Protein AF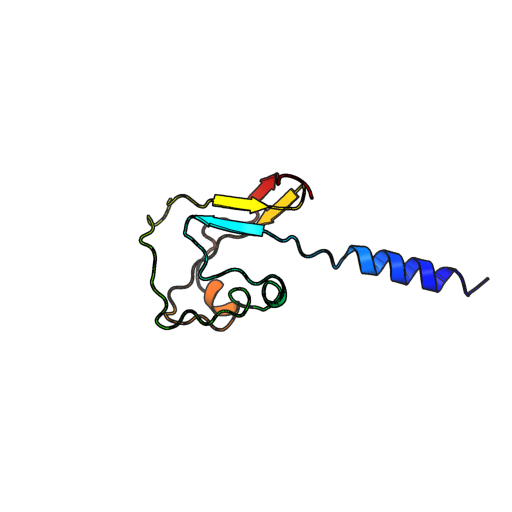-A0A177SZR4-F1 (afdb_monomer)

InterPro domains:
  IPR046530 Copper acquisition factor BIM1-like domain [PF20238] (19-93)
  IPR046936 Copper acquisition factor BIM1-like [PTHR34992] (4-86)

Structure (mmCIF, N/CA/C/O backbone):
data_AF-A0A177SZR4-F1
#
_entry.id   AF-A0A177SZR4-F1
#
loop_
_atom_site.group_PDB
_atom_site.id
_atom_site.type_symbol
_atom_site.label_atom_id
_atom_site.label_alt_id
_atom_site.label_comp_id
_atom_site.label_asym_id
_atom_site.label_entity_id
_atom_site.label_seq_id
_atom_site.pdbx_PDB_ins_code
_atom_site.Cartn_x
_atom_site.Cartn_y
_atom_site.Cartn_z
_atom_site.occupancy
_atom_site.B_iso_or_equiv
_atom_site.auth_seq_id
_atom_site.auth_comp_id
_atom_site.auth_asym_id
_atom_site.auth_atom_id
_atom_site.pdbx_PDB_model_num
ATOM 1 N N . MET A 1 1 ? 0.437 32.337 34.655 1.00 51.69 1 MET A N 1
ATOM 2 C CA . MET A 1 1 ? -0.161 31.029 34.306 1.00 51.69 1 MET A CA 1
ATOM 3 C C . MET A 1 1 ? 0.020 30.752 32.806 1.00 51.69 1 MET A C 1
ATOM 5 O O . MET A 1 1 ? -0.954 30.599 32.094 1.00 51.69 1 MET A O 1
ATOM 9 N N . GLN A 1 2 ? 1.264 30.720 32.303 1.00 54.03 2 GLN A N 1
ATOM 10 C CA . GLN A 1 2 ? 1.548 30.643 30.850 1.00 54.03 2 GLN A CA 1
ATOM 11 C C . GLN A 1 2 ? 2.321 29.374 30.445 1.00 54.03 2 GLN A C 1
ATOM 13 O O . GLN A 1 2 ? 2.509 29.117 29.266 1.00 54.03 2 GLN A O 1
ATOM 18 N N . ARG A 1 3 ? 2.805 28.587 31.419 1.00 54.91 3 ARG A N 1
ATOM 19 C CA . ARG A 1 3 ? 3.717 27.451 31.180 1.00 54.91 3 ARG A CA 1
ATOM 20 C C . ARG A 1 3 ? 3.010 26.102 31.014 1.00 54.91 3 ARG A C 1
ATOM 22 O O . ARG A 1 3 ? 3.600 25.177 30.477 1.00 54.91 3 ARG A O 1
ATOM 29 N N . PHE A 1 4 ? 1.750 26.001 31.438 1.00 53.31 4 PHE A N 1
ATOM 30 C CA . PHE A 1 4 ? 0.965 24.762 31.348 1.00 53.31 4 PHE A CA 1
ATOM 31 C C . PHE A 1 4 ? 0.181 24.635 30.035 1.00 53.31 4 PHE A C 1
ATOM 33 O O . PHE A 1 4 ? -0.140 23.526 29.624 1.00 53.31 4 PHE A O 1
ATOM 40 N N . ALA A 1 5 ? -0.081 25.752 29.346 1.00 56.28 5 ALA A N 1
ATOM 41 C CA . ALA A 1 5 ? -0.797 25.747 28.071 1.00 56.28 5 ALA A CA 1
ATOM 42 C C . ALA A 1 5 ? 0.025 25.093 26.942 1.00 56.28 5 ALA A C 1
ATOM 44 O O . ALA A 1 5 ? -0.531 24.406 26.094 1.00 56.28 5 ALA A O 1
ATOM 45 N N . SER A 1 6 ? 1.354 25.245 26.958 1.00 56.59 6 SER A N 1
ATOM 46 C CA . SER A 1 6 ? 2.234 24.721 25.903 1.00 56.59 6 SER A CA 1
ATOM 47 C C . SER A 1 6 ? 2.397 23.196 25.932 1.00 56.59 6 SER A C 1
ATOM 49 O O . SER A 1 6 ? 2.569 22.586 24.883 1.00 56.59 6 SER A O 1
ATOM 51 N N . ILE A 1 7 ? 2.309 22.569 27.111 1.00 59.88 7 ILE A N 1
ATOM 52 C CA . ILE A 1 7 ? 2.437 21.107 27.257 1.00 59.88 7 ILE A CA 1
ATOM 53 C C . ILE A 1 7 ? 1.165 20.404 26.765 1.00 59.88 7 ILE A C 1
ATOM 55 O O . ILE A 1 7 ? 1.248 19.382 26.088 1.00 59.88 7 ILE A O 1
ATOM 59 N N . ALA A 1 8 ? -0.009 20.981 27.043 1.00 59.56 8 ALA A N 1
ATOM 60 C CA . ALA A 1 8 ? -1.288 20.433 26.595 1.00 59.56 8 ALA A CA 1
ATOM 61 C C . ALA A 1 8 ? -1.428 20.439 25.061 1.00 59.56 8 ALA A C 1
ATOM 63 O O . ALA A 1 8 ? -1.976 19.498 24.492 1.00 59.56 8 ALA A O 1
ATOM 64 N N . VAL A 1 9 ? -0.885 21.461 24.385 1.00 60.16 9 VAL A N 1
ATOM 65 C CA . VAL A 1 9 ? -0.887 21.540 22.914 1.00 60.16 9 VAL A CA 1
ATOM 66 C C . VAL A 1 9 ? 0.045 20.495 22.289 1.00 60.16 9 VAL A C 1
ATOM 68 O O . VAL A 1 9 ? -0.345 19.863 21.312 1.00 60.16 9 VAL A O 1
ATOM 71 N N . LEU A 1 10 ? 1.229 20.243 22.868 1.00 59.62 10 LEU A N 1
ATOM 72 C CA . LEU A 1 10 ? 2.144 19.208 22.362 1.00 59.62 10 LEU A CA 1
ATOM 73 C C . LEU A 1 10 ? 1.554 17.791 22.473 1.00 59.62 10 LEU A C 1
ATOM 75 O O . LEU A 1 10 ? 1.694 16.988 21.549 1.00 59.62 10 LEU A O 1
ATOM 79 N N . LEU A 1 11 ? 0.875 17.483 23.583 1.00 60.03 11 LEU A N 1
ATOM 80 C CA . LEU A 1 11 ? 0.290 16.157 23.807 1.00 60.03 11 LEU A CA 1
ATOM 81 C C . LEU A 1 11 ? -0.883 15.877 22.854 1.00 60.03 11 LEU A C 1
ATOM 83 O O . LEU A 1 11 ? -1.017 14.763 22.355 1.00 60.03 11 LEU A O 1
ATOM 87 N N . ALA A 1 12 ? -1.688 16.899 22.546 1.00 60.41 12 ALA A N 1
ATOM 88 C CA . ALA A 1 12 ? -2.789 16.785 21.592 1.00 60.41 12 ALA A CA 1
ATOM 89 C C . ALA A 1 12 ? -2.305 16.522 20.153 1.00 60.41 12 ALA A C 1
ATOM 91 O O . ALA A 1 12 ? -2.967 15.805 19.408 1.00 60.41 12 ALA A O 1
ATOM 92 N N . THR A 1 13 ? -1.137 17.048 19.764 1.00 58.94 13 THR A N 1
ATOM 93 C CA . THR A 1 13 ? -0.562 16.790 18.433 1.00 58.94 13 THR A CA 1
ATOM 94 C C . THR A 1 13 ? 0.085 15.410 18.307 1.00 58.94 13 THR A C 1
ATOM 96 O O . THR A 1 13 ? 0.031 14.816 17.232 1.00 58.94 13 THR A O 1
ATOM 99 N N . ALA A 1 14 ? 0.636 14.850 19.391 1.00 56.66 14 ALA A N 1
ATOM 100 C CA . ALA A 1 14 ? 1.269 13.528 19.359 1.00 56.66 14 ALA A CA 1
ATOM 101 C C . ALA A 1 14 ? 0.265 12.401 19.051 1.00 56.66 14 ALA A C 1
ATOM 103 O O . ALA A 1 14 ? 0.597 11.462 18.334 1.00 56.66 14 ALA A O 1
ATOM 104 N N . ALA A 1 15 ? -0.985 12.536 19.509 1.00 57.97 15 ALA A N 1
ATOM 105 C CA . ALA A 1 15 ? -2.051 11.569 19.239 1.00 57.97 15 ALA A CA 1
ATOM 106 C C . ALA A 1 15 ? -2.456 11.481 17.753 1.00 57.97 15 ALA A C 1
ATOM 108 O O . ALA A 1 15 ? -3.103 10.520 17.353 1.00 57.97 15 ALA A O 1
ATOM 109 N N . THR A 1 16 ? -2.085 12.462 16.921 1.00 54.34 16 THR A N 1
ATOM 110 C CA . THR A 1 16 ? -2.402 12.453 15.479 1.00 54.34 16 THR A CA 1
ATOM 111 C C . THR A 1 16 ? -1.347 11.766 14.611 1.00 54.34 16 THR A C 1
ATOM 113 O O . THR A 1 16 ? -1.542 11.648 13.406 1.00 54.34 16 THR A O 1
ATOM 116 N N . LEU A 1 17 ? -0.242 11.299 15.204 1.00 53.66 17 LEU A N 1
ATOM 117 C CA . LEU A 1 17 ? 0.848 10.630 14.483 1.00 53.66 17 LEU A CA 1
ATOM 118 C C . LEU A 1 17 ? 0.710 9.101 14.448 1.00 53.66 17 LEU A C 1
ATOM 120 O O . LEU A 1 17 ? 1.641 8.421 14.028 1.00 53.66 17 LEU A O 1
ATOM 124 N N . VAL A 1 18 ? -0.427 8.552 14.882 1.00 60.53 18 VAL A N 1
ATOM 125 C CA . VAL A 1 18 ? -0.653 7.104 14.853 1.00 60.53 18 VAL A CA 1
ATOM 126 C C . V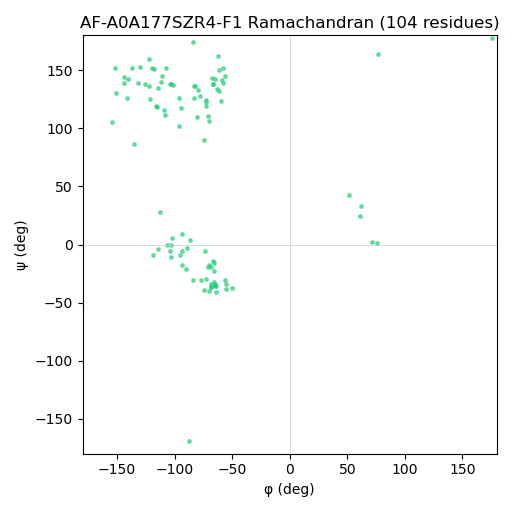AL A 1 18 ? -0.816 6.668 13.397 1.00 60.53 18 VAL A C 1
ATOM 128 O O . VAL A 1 18 ? -1.824 6.962 12.753 1.00 60.53 18 VAL A O 1
ATOM 131 N N . HIS A 1 19 ? 0.208 6.008 12.858 1.00 63.94 19 HIS A N 1
ATOM 132 C CA . HIS A 1 19 ? 0.103 5.320 11.580 1.00 63.94 19 HIS A CA 1
ATOM 133 C C . HIS A 1 19 ? -0.739 4.062 11.803 1.00 63.94 19 HIS A C 1
ATOM 135 O O . HIS A 1 19 ? -0.426 3.246 12.668 1.00 63.94 19 HIS A O 1
ATOM 141 N N . ALA A 1 20 ? -1.842 3.924 11.065 1.00 68.00 20 ALA A N 1
ATOM 142 C CA . ALA A 1 20 ? -2.644 2.710 11.115 1.00 68.00 20 ALA A CA 1
ATOM 143 C C . ALA A 1 20 ? -1.907 1.607 10.343 1.00 68.00 20 ALA A C 1
ATOM 145 O O . ALA A 1 20 ? -2.064 1.492 9.127 1.00 68.00 20 ALA A O 1
ATOM 146 N N . HIS A 1 21 ? -1.066 0.849 11.047 1.00 81.25 21 HIS A N 1
ATOM 147 C CA . HIS A 1 21 ? -0.340 -0.285 10.480 1.00 81.25 21 HIS A CA 1
ATOM 148 C C . HIS A 1 21 ? -1.317 -1.383 10.045 1.00 81.25 21 HIS A C 1
ATOM 150 O O . HIS A 1 21 ? -2.341 -1.637 10.698 1.00 81.25 21 HIS A O 1
ATOM 156 N N . PHE A 1 22 ? -1.006 -2.026 8.924 1.00 87.25 22 PHE A N 1
ATOM 157 C CA . PHE A 1 22 ? -1.782 -3.140 8.402 1.00 87.25 22 PHE A CA 1
ATOM 158 C C . PHE A 1 22 ? -0.901 -4.081 7.585 1.00 87.25 22 PHE A C 1
ATOM 160 O O . PHE A 1 22 ? 0.025 -3.647 6.901 1.00 87.25 22 PHE A O 1
ATOM 167 N N . ASN A 1 23 ? -1.279 -5.355 7.550 1.00 89.69 23 ASN A N 1
ATOM 168 C CA . ASN A 1 23 ? -0.664 -6.340 6.672 1.00 89.69 23 ASN A CA 1
ATOM 169 C C . ASN A 1 23 ? -1.574 -6.616 5.471 1.00 89.69 23 ASN A C 1
ATOM 171 O O . ASN A 1 23 ? -2.793 -6.745 5.605 1.00 89.69 23 ASN A O 1
ATOM 175 N N . LEU A 1 24 ? -0.984 -6.713 4.277 1.00 91.19 24 LEU A N 1
ATOM 176 C CA . LEU A 1 24 ? -1.662 -7.216 3.082 1.00 91.19 24 LEU A CA 1
ATOM 177 C C . LEU A 1 24 ? -1.342 -8.705 2.909 1.00 91.19 24 LEU A C 1
ATOM 179 O O . LEU A 1 24 ? -0.281 -9.071 2.405 1.00 91.19 24 LEU A O 1
ATOM 183 N N . ASP A 1 25 ? -2.295 -9.553 3.284 1.00 89.00 25 ASP A N 1
ATOM 184 C CA . ASP A 1 25 ? -2.142 -11.012 3.251 1.00 89.00 25 ASP A CA 1
ATOM 185 C C . ASP A 1 25 ? -2.445 -11.612 1.874 1.00 89.00 25 ASP A C 1
ATOM 187 O O . ASP A 1 25 ? -1.931 -12.670 1.512 1.00 89.00 25 ASP A O 1
ATOM 191 N N . SER A 1 26 ? -3.346 -10.984 1.113 1.00 91.00 26 SER A N 1
ATOM 192 C CA . SER A 1 26 ? -3.717 -11.440 -0.228 1.00 91.00 26 SER A CA 1
ATOM 193 C C . SER A 1 26 ? -4.159 -10.265 -1.105 1.00 91.00 26 SER A C 1
ATOM 195 O O . SER A 1 26 ? -5.064 -9.540 -0.691 1.00 91.00 26 SER A O 1
ATOM 197 N N . PRO A 1 27 ? -3.625 -10.116 -2.334 1.00 92.12 27 PRO A N 1
ATOM 198 C CA . PRO A 1 27 ? -2.427 -10.809 -2.823 1.00 92.12 27 PRO A CA 1
ATOM 199 C C . PRO A 1 27 ? -1.224 -10.498 -1.915 1.00 92.12 27 PRO A C 1
ATOM 201 O O . PRO A 1 27 ? -1.227 -9.441 -1.294 1.00 92.12 27 PRO A O 1
ATOM 204 N N . PRO A 1 28 ? -0.227 -11.391 -1.801 1.00 91.06 28 PRO A N 1
ATOM 205 C CA . PRO A 1 28 ? 0.898 -11.164 -0.899 1.00 91.06 28 PRO A CA 1
ATOM 206 C C . PRO A 1 28 ? 1.618 -9.855 -1.244 1.00 91.06 28 PRO A C 1
ATOM 208 O O . PRO A 1 28 ? 1.809 -9.542 -2.426 1.00 91.06 28 PRO A O 1
ATOM 211 N N . SER A 1 29 ? 2.011 -9.095 -0.218 1.00 91.38 29 SER A N 1
ATOM 212 C CA . SER A 1 29 ? 2.871 -7.924 -0.388 1.00 91.38 29 SER A CA 1
ATOM 213 C C . SER A 1 29 ? 4.241 -8.322 -0.958 1.00 91.38 29 SER A C 1
ATOM 215 O O . SER A 1 29 ? 4.655 -9.482 -0.908 1.00 91.38 29 SER A O 1
ATOM 217 N N . PHE A 1 30 ? 4.979 -7.350 -1.500 1.00 89.69 30 PHE A N 1
ATOM 218 C CA . PHE A 1 30 ? 6.358 -7.580 -1.954 1.00 89.69 30 PHE A CA 1
ATOM 219 C C . PHE A 1 30 ? 7.342 -7.811 -0.796 1.00 89.69 30 PHE A C 1
ATOM 221 O O . PHE A 1 30 ? 8.439 -8.322 -1.012 1.00 89.69 30 PHE A O 1
ATOM 228 N N . GLY A 1 31 ? 6.953 -7.437 0.422 1.00 88.56 31 GLY A N 1
ATOM 229 C CA . GLY A 1 31 ? 7.744 -7.564 1.636 1.00 88.56 31 GLY A CA 1
ATOM 230 C C . GLY A 1 31 ? 7.035 -6.936 2.834 1.00 88.56 31 GLY A C 1
ATOM 231 O O . GLY A 1 31 ? 5.940 -6.382 2.700 1.00 88.56 31 GLY A O 1
ATOM 232 N N . PHE A 1 32 ? 7.671 -7.048 3.995 1.00 89.62 32 PHE A N 1
ATOM 233 C CA . PHE A 1 32 ? 7.279 -6.401 5.242 1.00 89.62 32 PHE A CA 1
ATOM 234 C C . PHE A 1 32 ? 8.543 -5.935 5.972 1.00 89.62 32 PHE A C 1
ATOM 236 O O . PHE A 1 32 ? 9.468 -6.727 6.171 1.00 89.62 32 PHE A O 1
ATOM 243 N N . ASP A 1 33 ? 8.587 -4.650 6.313 1.00 90.44 33 ASP A N 1
ATOM 244 C CA . ASP A 1 33 ? 9.651 -3.995 7.072 1.00 90.44 33 ASP A CA 1
ATOM 245 C C . ASP A 1 33 ? 9.021 -2.786 7.767 1.00 90.44 33 ASP A C 1
ATOM 247 O O . ASP A 1 33 ? 8.693 -1.791 7.115 1.00 90.44 33 ASP A O 1
ATOM 251 N N . GLU A 1 34 ? 8.822 -2.910 9.079 1.00 86.75 34 GLU A N 1
ATOM 252 C CA . GLU A 1 34 ? 8.129 -1.931 9.921 1.00 86.75 34 GLU A CA 1
ATOM 253 C C . GLU A 1 34 ? 8.759 -0.532 9.811 1.00 86.75 34 GLU A C 1
ATOM 255 O O . GLU A 1 34 ? 8.057 0.478 9.785 1.00 86.75 34 GLU A O 1
ATOM 260 N N . GLU A 1 35 ? 10.084 -0.449 9.634 1.00 89.19 35 GLU A N 1
ATOM 261 C CA . GLU A 1 35 ? 10.792 0.829 9.499 1.00 89.19 35 GLU A CA 1
ATOM 262 C C . GLU A 1 35 ? 10.513 1.528 8.158 1.00 89.19 35 GLU A C 1
ATOM 264 O O . GLU A 1 35 ? 10.742 2.736 8.011 1.00 89.19 35 GLU A O 1
ATOM 269 N N . LYS A 1 36 ? 10.028 0.784 7.156 1.00 88.88 36 LYS A N 1
ATOM 270 C CA . LYS A 1 36 ? 9.735 1.312 5.822 1.00 88.88 36 LYS A CA 1
ATOM 271 C C . LYS A 1 36 ? 8.253 1.536 5.544 1.00 88.88 36 LYS A C 1
ATOM 273 O O . LYS A 1 36 ? 7.951 2.187 4.548 1.00 88.88 36 LYS A O 1
ATOM 278 N N . GLU A 1 37 ? 7.330 1.071 6.384 1.00 85.12 37 GLU A N 1
ATOM 279 C CA . GLU A 1 37 ? 5.885 1.140 6.097 1.00 85.12 37 GLU A CA 1
ATOM 280 C C . GLU A 1 37 ? 5.380 2.556 5.789 1.00 85.12 37 GLU A C 1
ATOM 282 O O . GLU A 1 37 ? 4.581 2.745 4.872 1.00 85.12 37 GLU A O 1
ATOM 287 N N . GLY A 1 38 ? 5.904 3.566 6.491 1.00 85.12 38 GLY A N 1
ATOM 288 C CA . GLY A 1 38 ? 5.563 4.973 6.255 1.00 85.12 38 GLY A CA 1
ATOM 289 C C . GLY A 1 38 ? 6.175 5.584 4.984 1.00 85.12 38 GLY A C 1
ATOM 290 O O . GLY A 1 38 ? 5.886 6.737 4.655 1.00 85.12 38 GLY A O 1
ATOM 291 N N . GLN A 1 39 ? 7.038 4.858 4.268 1.00 90.06 39 GLN A N 1
ATOM 292 C CA . GLN A 1 39 ? 7.700 5.341 3.057 1.00 90.06 39 GLN A CA 1
ATOM 293 C C . GLN A 1 39 ? 6.789 5.176 1.837 1.00 90.06 39 GLN A C 1
ATOM 295 O O . GLN A 1 39 ? 6.305 4.090 1.514 1.00 90.06 39 GLN A O 1
ATOM 300 N N . VAL A 1 40 ? 6.578 6.275 1.118 1.00 89.12 40 VAL A N 1
ATOM 301 C CA . VAL A 1 40 ? 5.700 6.321 -0.054 1.00 89.12 40 VAL A CA 1
ATOM 302 C C . VAL A 1 40 ? 6.530 6.342 -1.345 1.00 89.12 40 VAL A C 1
ATOM 304 O O . VAL A 1 40 ? 7.477 7.126 -1.418 1.00 89.12 40 VAL A O 1
ATOM 307 N N . PRO A 1 41 ? 6.137 5.591 -2.395 1.00 90.94 41 PRO A N 1
ATOM 308 C CA . PRO A 1 41 ? 5.081 4.571 -2.429 1.00 90.94 41 PRO A CA 1
ATOM 309 C C . PRO A 1 41 ? 5.569 3.189 -1.951 1.00 90.94 41 PRO A C 1
ATOM 311 O O . PRO A 1 41 ? 6.757 2.967 -1.737 1.00 90.94 41 PRO A O 1
ATOM 314 N N . CYS A 1 42 ? 4.630 2.241 -1.841 1.00 90.62 42 CYS A N 1
ATOM 315 C CA . CYS A 1 42 ? 4.908 0.808 -1.667 1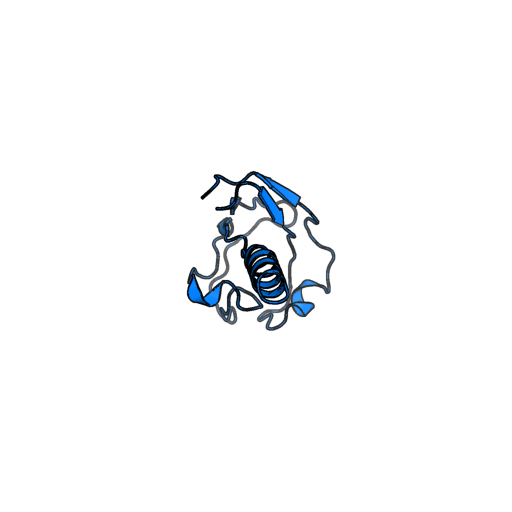.00 90.62 42 CYS A CA 1
ATOM 316 C C . CYS A 1 42 ? 5.693 0.418 -0.399 1.00 90.62 42 CYS A C 1
ATOM 318 O O . CYS A 1 42 ? 6.348 -0.620 -0.414 1.00 90.62 42 CYS A O 1
ATOM 320 N N . GLY A 1 43 ? 5.667 1.217 0.675 1.00 90.56 43 GLY A N 1
ATOM 321 C CA . GLY A 1 43 ? 6.464 0.938 1.876 1.00 90.56 43 GLY A CA 1
ATOM 322 C C . GLY A 1 43 ? 7.967 0.950 1.581 1.00 90.56 43 GLY A C 1
ATOM 323 O O . GLY A 1 43 ? 8.703 0.116 2.094 1.00 90.56 43 GLY A O 1
ATOM 324 N N . GLY A 1 44 ? 8.415 1.797 0.646 1.00 90.81 44 GLY A N 1
ATOM 325 C CA . GLY A 1 44 ? 9.827 1.943 0.271 1.00 90.81 44 GLY A CA 1
ATOM 326 C C . GLY A 1 44 ? 10.412 0.819 -0.596 1.00 90.81 44 GLY A C 1
ATOM 327 O O . GLY A 1 44 ? 11.593 0.868 -0.942 1.00 90.81 44 GLY A O 1
ATOM 328 N N . TYR A 1 45 ? 9.625 -0.190 -0.979 1.00 89.94 45 TYR A N 1
ATOM 329 C CA . TYR A 1 45 ? 10.093 -1.280 -1.838 1.00 89.94 45 TYR A CA 1
ATOM 330 C C . TYR A 1 45 ? 10.118 -0.879 -3.321 1.00 89.94 45 TYR A C 1
ATOM 332 O O . TYR A 1 45 ? 9.137 -0.369 -3.861 1.00 89.94 45 TYR A O 1
ATOM 340 N N . THR A 1 46 ? 11.220 -1.185 -4.015 1.00 87.94 46 THR A N 1
ATOM 341 C CA . THR A 1 46 ? 11.264 -1.189 -5.488 1.00 87.94 46 THR A CA 1
ATOM 342 C C . THR A 1 46 ? 10.605 -2.462 -6.008 1.00 87.94 46 THR A C 1
ATOM 344 O O . THR A 1 46 ? 10.976 -3.557 -5.591 1.00 87.94 46 THR A O 1
ATOM 347 N N . ILE A 1 47 ? 9.644 -2.326 -6.925 1.00 88.06 47 ILE A N 1
ATOM 348 C CA . ILE A 1 47 ? 8.888 -3.473 -7.459 1.00 88.06 47 ILE A CA 1
ATOM 349 C C . ILE A 1 47 ? 9.284 -3.846 -8.895 1.00 88.06 47 ILE A C 1
ATOM 351 O O . ILE A 1 47 ? 8.755 -4.802 -9.464 1.00 88.06 47 ILE A O 1
ATOM 355 N N . GLU A 1 48 ? 10.225 -3.110 -9.488 1.00 89.25 48 GLU A N 1
ATOM 356 C CA . GLU A 1 48 ? 10.783 -3.417 -10.803 1.00 89.25 48 GLU A CA 1
ATOM 357 C C . GLU A 1 48 ? 11.431 -4.805 -10.812 1.00 89.25 48 GLU A C 1
ATOM 359 O O . GLU A 1 48 ? 12.297 -5.111 -9.995 1.00 89.25 48 GLU A O 1
ATOM 364 N N . GLY A 1 49 ? 10.984 -5.668 -11.726 1.00 87.19 49 GLY A N 1
ATOM 365 C CA . GLY A 1 49 ? 11.478 -7.043 -11.831 1.00 87.19 49 GLY A CA 1
ATOM 366 C C . GLY A 1 49 ? 11.040 -7.982 -10.699 1.00 87.19 49 GLY A C 1
ATOM 367 O O . GLY A 1 49 ? 11.430 -9.150 -10.712 1.00 87.19 49 GLY A O 1
ATOM 368 N N . ALA A 1 50 ? 10.220 -7.523 -9.746 1.00 87.50 50 ALA A N 1
ATOM 369 C CA . ALA A 1 50 ? 9.726 -8.368 -8.666 1.00 87.50 50 ALA A CA 1
ATOM 370 C C . ALA A 1 50 ? 8.772 -9.461 -9.197 1.00 87.50 50 ALA A C 1
ATOM 372 O O . ALA A 1 50 ? 7.981 -9.209 -10.116 1.00 87.50 50 ALA A O 1
ATOM 373 N N . PRO A 1 51 ? 8.801 -10.680 -8.621 1.00 88.50 51 PRO A N 1
ATOM 374 C CA . PRO A 1 51 ? 7.863 -11.733 -8.987 1.00 88.50 51 PRO A CA 1
ATOM 375 C C . PRO A 1 51 ? 6.426 -11.287 -8.690 1.00 88.50 51 PRO A C 1
ATOM 377 O O . PRO A 1 51 ? 6.121 -10.785 -7.609 1.00 88.50 51 PRO A O 1
ATOM 380 N N . ARG A 1 52 ? 5.529 -11.470 -9.663 1.00 88.69 52 ARG A N 1
ATOM 381 C CA . ARG A 1 52 ? 4.124 -11.058 -9.559 1.00 88.69 52 ARG A CA 1
ATOM 382 C C . ARG A 1 52 ? 3.238 -12.257 -9.248 1.00 88.69 52 ARG A C 1
ATOM 384 O O . ARG A 1 52 ? 3.373 -13.313 -9.861 1.00 88.69 52 ARG A O 1
ATOM 391 N N . SER A 1 53 ? 2.290 -12.066 -8.337 1.00 88.56 53 SER A N 1
ATOM 392 C CA . SER A 1 53 ? 1.243 -13.053 -8.070 1.00 88.56 53 SER A CA 1
ATOM 393 C C . SER A 1 53 ? 0.104 -12.905 -9.075 1.00 88.56 53 SER A C 1
ATOM 395 O O . SER A 1 53 ? -0.337 -11.790 -9.360 1.00 88.56 53 SER A O 1
ATOM 397 N N . ALA A 1 54 ? -0.404 -14.024 -9.594 1.00 89.75 54 ALA A N 1
ATOM 398 C CA . ALA A 1 54 ? -1.639 -14.008 -10.369 1.00 89.75 54 ALA A CA 1
ATOM 399 C C . ALA A 1 54 ? -2.801 -13.545 -9.475 1.00 89.75 54 ALA A C 1
ATOM 401 O O . ALA A 1 54 ? -2.949 -14.012 -8.345 1.00 89.75 54 ALA A O 1
ATOM 402 N N . TRP A 1 55 ? -3.630 -12.633 -9.980 1.00 89.69 55 TRP A N 1
ATOM 403 C CA . TRP A 1 55 ? -4.768 -12.092 -9.242 1.00 89.69 55 TRP A CA 1
ATOM 404 C C . TRP A 1 55 ? -5.953 -11.835 -10.177 1.00 89.69 55 TRP A C 1
ATOM 406 O O . TRP A 1 55 ? -5.781 -11.452 -11.335 1.00 89.69 55 TRP A O 1
ATOM 416 N N . TYR A 1 56 ? -7.168 -12.068 -9.683 1.00 85.19 56 TYR A N 1
ATOM 417 C CA . TYR A 1 56 ? -8.387 -12.001 -10.489 1.00 85.19 56 TYR A CA 1
ATOM 418 C C . TYR A 1 56 ? -8.859 -10.555 -10.672 1.00 85.19 56 TYR A C 1
ATOM 420 O O . TYR A 1 56 ? -9.396 -9.937 -9.760 1.00 85.19 56 TYR A O 1
ATOM 428 N N . TYR A 1 57 ? -8.741 -10.011 -11.876 1.00 79.00 57 TYR A N 1
ATOM 429 C CA . TYR A 1 57 ? -9.319 -8.706 -12.206 1.00 79.00 57 TYR A CA 1
ATOM 430 C C . TYR A 1 57 ? -10.816 -8.831 -12.570 1.00 79.00 57 TYR A C 1
ATOM 432 O O . TYR A 1 57 ? -11.181 -9.734 -13.316 1.00 79.00 57 TYR A O 1
ATOM 440 N N . LYS A 1 58 ? -11.758 -7.978 -12.126 1.00 72.88 58 LYS A N 1
ATOM 441 C CA . LYS A 1 58 ? -11.706 -6.823 -11.190 1.00 72.88 58 LYS A CA 1
ATOM 442 C C . LYS A 1 58 ? -12.083 -7.143 -9.735 1.00 72.88 58 LYS A C 1
ATOM 444 O O . LYS A 1 58 ? -11.945 -6.276 -8.881 1.00 72.88 58 LYS A O 1
ATOM 449 N N . ASN A 1 59 ? -12.596 -8.341 -9.464 1.00 77.31 59 ASN A N 1
ATOM 450 C CA . ASN A 1 59 ? -13.228 -8.688 -8.183 1.00 77.31 59 ASN A CA 1
ATOM 451 C C . ASN A 1 59 ? -12.422 -9.721 -7.389 1.00 77.31 59 ASN A C 1
ATOM 453 O O . ASN A 1 59 ? -12.992 -10.520 -6.648 1.00 77.31 59 ASN A O 1
ATOM 457 N N . GLY A 1 60 ? -11.108 -9.752 -7.589 1.00 87.19 60 GLY A N 1
ATOM 458 C CA . GLY A 1 60 ? -10.236 -10.653 -6.863 1.00 87.19 60 GLY A CA 1
ATOM 459 C C . GLY A 1 60 ? -10.279 -10.378 -5.363 1.00 87.19 60 GLY A C 1
ATO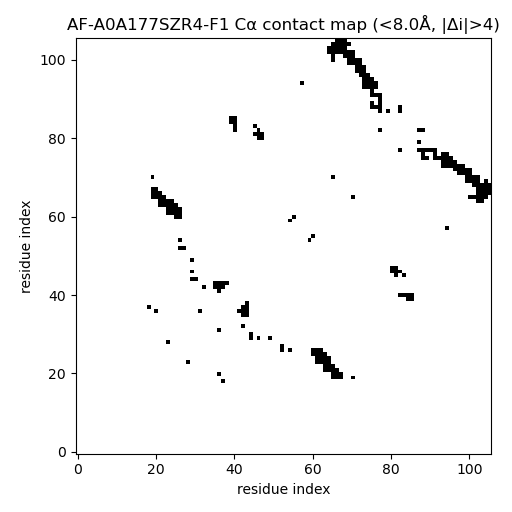M 460 O O . GLY A 1 60 ? -10.529 -9.245 -4.938 1.00 87.19 60 GLY A O 1
ATOM 461 N N . PRO A 1 61 ? -10.066 -11.414 -4.544 1.00 90.69 61 PRO A N 1
ATOM 462 C CA . PRO A 1 61 ? -10.081 -11.258 -3.104 1.00 90.69 61 PRO A CA 1
ATOM 463 C C . PRO A 1 61 ? -8.899 -10.396 -2.662 1.00 90.69 61 PRO A C 1
ATOM 465 O O . PRO A 1 61 ? -7.774 -10.563 -3.145 1.00 90.69 61 PRO A O 1
ATOM 468 N N . ILE A 1 62 ? -9.172 -9.493 -1.723 1.00 91.50 62 ILE A N 1
ATOM 469 C CA . ILE A 1 62 ? -8.160 -8.733 -0.996 1.00 91.50 62 ILE A CA 1
ATOM 470 C C . ILE A 1 62 ? -8.349 -9.039 0.485 1.00 91.50 62 ILE A C 1
ATOM 472 O O . ILE A 1 62 ? -9.459 -8.898 1.000 1.00 91.50 62 ILE A O 1
ATOM 476 N N . LYS A 1 63 ? -7.282 -9.485 1.147 1.00 91.75 63 LYS A N 1
ATOM 477 C CA . LYS A 1 63 ? -7.250 -9.727 2.590 1.00 91.75 63 LYS A CA 1
ATOM 478 C C . LYS A 1 63 ? -6.244 -8.769 3.207 1.00 91.75 63 LYS A C 1
ATOM 480 O O . LYS A 1 63 ? -5.075 -8.786 2.835 1.00 91.75 63 LYS A O 1
ATOM 485 N N . LEU A 1 64 ? -6.745 -7.934 4.107 1.00 90.69 64 LEU A N 1
ATOM 486 C CA . LEU A 1 64 ? -5.984 -6.966 4.882 1.00 90.69 64 LEU A CA 1
ATOM 487 C C . LEU A 1 64 ? -6.227 -7.262 6.360 1.00 90.69 64 LEU A C 1
ATOM 489 O O . LEU A 1 64 ? -7.378 -7.479 6.751 1.00 90.69 64 LEU A O 1
ATOM 493 N N . GLU A 1 65 ? -5.174 -7.237 7.161 1.00 88.69 65 GLU A N 1
ATOM 494 C CA . GLU A 1 65 ? -5.246 -7.308 8.616 1.00 88.69 65 GLU A CA 1
ATOM 495 C C . GLU A 1 65 ? -4.874 -5.940 9.191 1.00 88.69 65 GLU A C 1
ATOM 497 O O . GLU A 1 65 ? -3.769 -5.458 8.976 1.00 88.69 65 GLU A O 1
ATOM 502 N N . SER A 1 66 ? -5.823 -5.280 9.861 1.00 88.50 66 SER A N 1
ATOM 503 C CA . SER A 1 66 ? -5.604 -3.989 10.528 1.00 88.50 66 SER A CA 1
ATOM 504 C C . SER A 1 66 ? -5.299 -4.230 12.000 1.00 88.50 66 SER A C 1
ATOM 506 O O . SER A 1 66 ? -6.120 -4.841 12.691 1.00 88.50 66 SER A O 1
ATOM 508 N N . HIS A 1 67 ? -4.178 -3.689 12.477 1.00 86.94 67 HIS A N 1
ATOM 509 C CA . HIS A 1 67 ? -3.775 -3.756 13.889 1.00 86.94 67 HIS A CA 1
ATOM 510 C C . HIS A 1 67 ? -4.362 -2.615 14.733 1.00 86.94 67 HIS A C 1
ATOM 512 O O . HIS A 1 67 ? -4.093 -2.509 15.914 1.00 86.94 67 HIS A O 1
ATOM 518 N N . HIS A 1 68 ? -5.199 -1.763 14.140 1.00 86.56 68 HIS A N 1
ATOM 519 C CA . HIS A 1 68 ? -6.021 -0.784 14.857 1.00 86.56 68 HIS A CA 1
ATOM 520 C C . HIS A 1 68 ? -7.484 -1.215 14.844 1.00 86.56 68 HIS A C 1
ATOM 522 O O . HIS A 1 68 ? -7.922 -1.840 13.876 1.00 86.56 68 HIS A O 1
ATOM 528 N N . ASP A 1 69 ? -8.265 -0.830 15.859 1.00 88.00 69 ASP A N 1
ATOM 529 C CA . ASP A 1 69 ? -9.700 -1.162 15.981 1.00 88.00 69 ASP A CA 1
ATOM 530 C C . ASP A 1 69 ? -10.501 -0.840 14.712 1.00 88.00 69 ASP A C 1
ATOM 532 O O . ASP A 1 69 ? -11.413 -1.573 14.309 1.00 88.00 69 ASP A O 1
ATOM 536 N N . THR A 1 70 ? -10.150 0.268 14.062 1.00 87.69 70 THR A N 1
ATOM 537 C CA . THR A 1 70 ? -10.787 0.733 12.835 1.00 87.69 70 THR A CA 1
ATOM 538 C C . THR A 1 70 ? -9.759 1.293 11.870 1.00 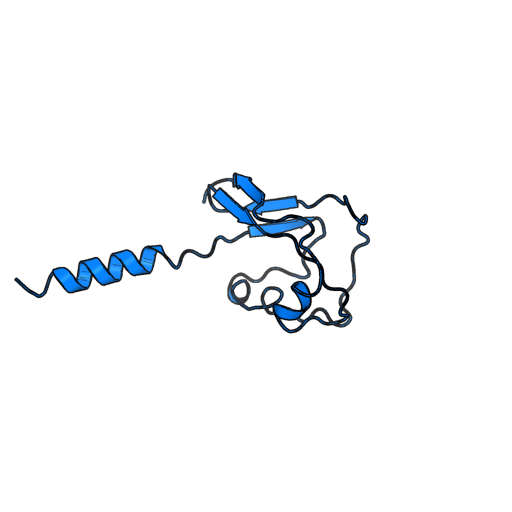87.69 70 THR A C 1
ATOM 540 O O . THR A 1 70 ? -8.864 2.028 12.280 1.00 87.69 70 THR A O 1
ATOM 543 N N . ALA A 1 71 ? -9.958 1.041 10.579 1.00 88.38 71 ALA A N 1
ATOM 544 C CA . ALA A 1 71 ? -9.204 1.687 9.514 1.00 88.38 71 ALA A CA 1
ATOM 545 C C . ALA A 1 71 ? -10.138 2.099 8.373 1.00 88.38 71 ALA A C 1
ATOM 547 O O . ALA A 1 71 ? -11.171 1.474 8.135 1.00 88.38 71 ALA A O 1
ATOM 548 N N . THR A 1 72 ? -9.770 3.152 7.647 1.00 91.25 72 THR A N 1
ATOM 549 C CA . THR A 1 72 ? -10.394 3.489 6.362 1.00 91.25 72 THR A CA 1
ATOM 550 C C . THR A 1 72 ? -9.340 3.345 5.282 1.00 91.25 72 THR A C 1
ATOM 552 O O . THR A 1 72 ? -8.331 4.046 5.311 1.00 91.25 72 THR A O 1
ATOM 555 N N . VAL A 1 73 ? -9.564 2.437 4.335 1.00 90.88 73 VAL A N 1
ATOM 556 C CA . VAL A 1 73 ? -8.584 2.120 3.292 1.00 90.88 73 VAL A CA 1
ATOM 557 C C . VAL A 1 73 ? -9.111 2.445 1.900 1.00 90.88 73 VAL A C 1
ATOM 559 O O . VAL A 1 73 ? -10.309 2.378 1.619 1.00 90.88 73 VAL A O 1
ATOM 562 N N . ASN A 1 74 ? -8.182 2.764 1.003 1.00 92.19 74 ASN A N 1
ATOM 563 C CA . ASN A 1 74 ? -8.437 2.916 -0.422 1.00 92.19 74 ASN A CA 1
ATOM 564 C C . ASN A 1 74 ? -7.680 1.829 -1.179 1.00 92.19 74 ASN A C 1
ATOM 566 O O . ASN A 1 74 ? -6.498 1.614 -0.929 1.00 92.19 74 ASN A O 1
ATOM 570 N N . ILE A 1 75 ? -8.339 1.188 -2.140 1.00 92.38 75 ILE A N 1
ATOM 571 C CA . ILE A 1 75 ? -7.726 0.169 -2.991 1.00 92.38 75 ILE A CA 1
ATOM 572 C C . ILE A 1 75 ? -7.569 0.769 -4.382 1.00 92.38 75 ILE A C 1
ATOM 574 O O . ILE A 1 75 ? -8.558 1.022 -5.074 1.00 92.38 75 ILE A O 1
ATOM 578 N N . ARG A 1 76 ? -6.323 1.009 -4.788 1.00 93.50 76 ARG A N 1
ATOM 579 C CA . ARG A 1 76 ? -5.960 1.586 -6.089 1.00 93.50 76 ARG A CA 1
ATOM 580 C C . ARG A 1 76 ? -5.027 0.647 -6.844 1.00 93.50 76 ARG A C 1
ATOM 582 O O . ARG A 1 76 ? -4.407 -0.228 -6.250 1.00 93.50 76 ARG A O 1
ATOM 589 N N . ILE A 1 77 ? -4.951 0.828 -8.156 1.00 91.88 77 ILE A N 1
ATOM 590 C CA . ILE A 1 77 ? -4.104 0.029 -9.041 1.00 91.88 77 ILE A CA 1
ATOM 591 C C . ILE A 1 77 ? -3.316 0.957 -9.962 1.00 91.88 77 ILE A C 1
ATOM 593 O O . ILE A 1 77 ? -3.860 1.937 -10.468 1.00 91.88 77 ILE A O 1
ATOM 597 N N . SER A 1 78 ? -2.042 0.632 -10.173 1.00 92.56 78 SER A N 1
ATOM 598 C CA . SER A 1 78 ? -1.209 1.216 -11.222 1.00 92.56 78 SER A CA 1
ATOM 599 C C . SER A 1 78 ? -0.914 0.153 -12.277 1.00 92.56 78 SER A C 1
ATOM 601 O O . SER A 1 78 ? -0.758 -1.023 -11.945 1.00 92.56 78 SER A O 1
ATOM 603 N N . TYR A 1 79 ? -0.836 0.569 -13.540 1.00 90.00 79 TYR A N 1
ATOM 604 C CA . TYR A 1 79 ? -0.340 -0.263 -14.642 1.00 90.00 79 TYR A CA 1
ATOM 605 C C . TYR A 1 79 ? 1.092 0.096 -15.049 1.00 90.00 79 TYR A C 1
ATOM 607 O O . TYR A 1 79 ? 1.590 -0.439 -16.034 1.00 90.00 79 TYR A O 1
ATOM 615 N N . ALA A 1 80 ? 1.754 0.995 -14.314 1.00 89.75 80 ALA A N 1
ATOM 616 C CA . ALA A 1 80 ? 3.181 1.212 -14.482 1.00 89.75 80 ALA A CA 1
ATOM 617 C C . ALA A 1 80 ? 3.949 -0.040 -14.038 1.00 89.75 80 ALA A C 1
ATOM 619 O O . ALA A 1 80 ? 3.638 -0.635 -13.002 1.00 89.75 80 ALA A O 1
ATOM 620 N N . ASP A 1 81 ? 4.977 -0.420 -14.796 1.00 86.44 81 ASP A N 1
ATOM 621 C CA . ASP A 1 81 ? 5.827 -1.554 -14.429 1.00 86.44 81 ASP A CA 1
ATOM 622 C C . ASP A 1 81 ? 6.589 -1.294 -13.119 1.00 86.44 81 ASP A C 1
ATOM 624 O O . ASP A 1 81 ? 6.728 -2.213 -12.309 1.00 86.44 81 ASP A O 1
ATOM 628 N N . ASN A 1 82 ? 7.002 -0.040 -12.888 1.00 88.62 82 ASN A N 1
ATOM 629 C CA . ASN A 1 82 ? 7.665 0.433 -11.672 1.00 88.62 82 ASN A CA 1
ATOM 630 C C . ASN A 1 82 ? 7.068 1.786 -11.204 1.00 88.62 82 ASN A C 1
ATOM 632 O O . ASN A 1 82 ? 7.561 2.842 -11.604 1.00 88.62 82 ASN A O 1
ATOM 636 N N . PRO A 1 83 ? 5.981 1.790 -10.409 1.00 92.00 83 PRO A N 1
ATOM 637 C CA . PRO A 1 83 ? 5.413 3.002 -9.832 1.00 92.00 83 PRO A CA 1
ATOM 638 C C . PRO A 1 83 ? 6.317 3.532 -8.711 1.00 92.00 83 PRO A C 1
ATOM 640 O O . PRO A 1 83 ? 6.545 2.861 -7.705 1.00 92.00 83 PRO A O 1
ATOM 643 N N . THR A 1 84 ? 6.813 4.754 -8.878 1.00 91.50 84 THR A N 1
ATOM 644 C CA . THR A 1 84 ? 7.775 5.404 -7.966 1.00 91.50 84 THR A CA 1
ATOM 645 C C . THR A 1 84 ? 7.189 6.628 -7.266 1.00 91.50 84 THR A C 1
ATOM 647 O O . THR A 1 84 ? 7.817 7.192 -6.373 1.00 91.50 84 THR A O 1
ATOM 650 N N . SER A 1 85 ? 5.955 7.009 -7.608 1.00 91.12 85 SER A N 1
ATOM 651 C CA . SER A 1 85 ? 5.206 8.092 -6.975 1.00 91.12 85 SER A CA 1
ATOM 652 C C . SER A 1 85 ? 3.793 7.653 -6.584 1.00 91.12 85 SER A C 1
ATOM 654 O O . SER A 1 85 ? 3.165 6.826 -7.244 1.00 91.12 85 SER A O 1
ATOM 656 N N . ALA A 1 86 ? 3.226 8.286 -5.552 1.00 89.12 86 ALA A N 1
ATOM 657 C CA . ALA A 1 86 ? 1.809 8.132 -5.211 1.00 89.12 86 ALA A CA 1
ATOM 658 C C . ALA A 1 86 ? 0.874 8.480 -6.389 1.00 89.12 86 ALA A C 1
ATOM 660 O O . ALA A 1 86 ? -0.199 7.891 -6.528 1.00 89.12 86 ALA A O 1
ATOM 661 N N . THR A 1 87 ? 1.287 9.404 -7.263 1.00 93.12 87 THR A N 1
ATOM 662 C CA . THR A 1 87 ? 0.513 9.816 -8.447 1.00 93.12 87 THR A CA 1
ATOM 663 C C . THR A 1 87 ? 0.356 8.704 -9.482 1.00 93.12 87 THR A C 1
ATOM 665 O O . THR A 1 87 ? -0.616 8.703 -10.238 1.00 93.12 87 THR A O 1
ATOM 668 N N . ASP A 1 88 ? 1.251 7.713 -9.486 1.00 93.69 88 ASP A N 1
ATOM 669 C CA . ASP A 1 88 ? 1.179 6.572 -10.408 1.00 93.69 88 ASP A CA 1
ATOM 670 C C . ASP A 1 88 ? -0.040 5.679 -10.122 1.00 93.69 88 ASP A C 1
ATOM 672 O O . ASP A 1 88 ? -0.434 4.869 -10.961 1.00 93.69 88 ASP A O 1
ATOM 676 N N . PHE A 1 89 ? -0.675 5.856 -8.957 1.00 94.25 89 PHE A N 1
ATOM 677 C CA . PHE A 1 89 ? -1.886 5.155 -8.527 1.00 94.25 89 PHE A CA 1
ATOM 678 C C . PHE A 1 89 ? -3.160 6.005 -8.641 1.00 94.25 89 PHE A C 1
ATOM 680 O O . PHE A 1 89 ? -4.239 5.519 -8.304 1.00 94.25 89 PHE A O 1
ATOM 687 N N . THR A 1 90 ? -3.074 7.260 -9.097 1.00 92.50 90 THR A N 1
ATOM 688 C CA . THR A 1 90 ? -4.236 8.167 -9.214 1.00 92.50 90 THR A CA 1
ATOM 689 C C . THR A 1 90 ? -4.736 8.352 -10.645 1.00 92.50 90 THR A C 1
ATOM 691 O O . THR A 1 90 ? -5.763 8.991 -10.852 1.00 92.50 90 THR A O 1
ATOM 694 N N . ALA A 1 91 ? -4.042 7.794 -11.642 1.00 90.00 91 ALA A N 1
ATOM 695 C CA . ALA A 1 91 ? -4.444 7.880 -13.049 1.00 90.00 91 ALA A CA 1
ATOM 696 C C . ALA A 1 91 ? -5.733 7.095 -13.370 1.00 90.00 91 ALA A C 1
ATOM 698 O O . ALA A 1 91 ? -6.382 7.349 -14.384 1.00 90.00 9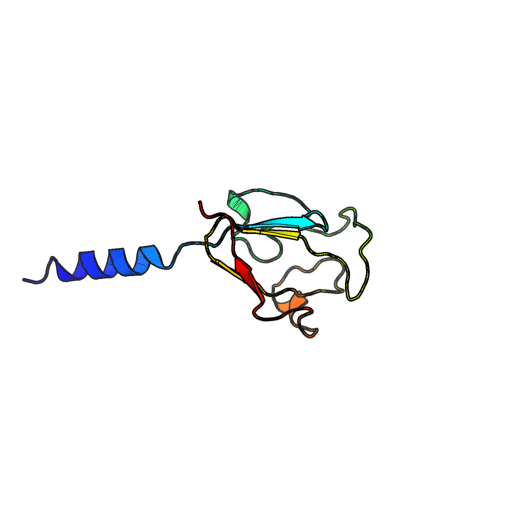1 ALA A O 1
ATOM 699 N N . LEU A 1 92 ? -6.103 6.139 -12.515 1.00 90.00 92 LEU A N 1
ATOM 700 C CA . LEU A 1 92 ? -7.296 5.308 -12.649 1.00 90.00 92 LEU A CA 1
ATOM 701 C C . LEU A 1 92 ? -8.223 5.514 -11.443 1.00 90.00 92 LEU A C 1
ATOM 703 O O . LEU A 1 92 ? -7.738 5.781 -10.340 1.00 90.00 92 LEU A O 1
ATOM 707 N N . PRO A 1 93 ? -9.548 5.337 -11.610 1.00 91.00 93 PRO A N 1
ATOM 708 C CA . PRO A 1 93 ? -10.466 5.294 -10.480 1.00 91.00 93 PRO A CA 1
ATOM 709 C C . PRO A 1 93 ? -10.060 4.219 -9.470 1.00 91.00 93 PRO A C 1
ATOM 711 O O . PRO A 1 93 ? -9.600 3.136 -9.848 1.00 91.00 93 PRO A O 1
ATOM 714 N N . ALA A 1 94 ? -10.278 4.496 -8.184 1.00 91.94 94 ALA A N 1
ATOM 715 C CA . ALA A 1 94 ? -10.075 3.500 -7.144 1.00 91.94 94 ALA A CA 1
ATOM 716 C C . ALA A 1 94 ? -10.966 2.270 -7.397 1.00 91.94 94 ALA A C 1
ATOM 718 O O . ALA A 1 94 ? -12.124 2.388 -7.801 1.00 91.94 94 ALA A O 1
ATOM 719 N N . LEU A 1 95 ? -10.433 1.076 -7.135 1.00 91.38 95 LEU A N 1
ATOM 720 C CA . LEU A 1 95 ? -11.217 -0.162 -7.145 1.00 91.38 95 LEU A CA 1
ATOM 721 C C . LEU A 1 95 ? -12.216 -0.173 -5.982 1.00 91.38 95 LEU A C 1
ATOM 723 O O . LEU A 1 95 ? -13.338 -0.664 -6.123 1.00 91.38 95 LEU A O 1
ATOM 727 N N . LYS A 1 96 ? -11.794 0.380 -4.839 1.00 92.25 96 LYS A N 1
ATOM 728 C CA . LYS A 1 96 ? -12.612 0.672 -3.658 1.00 92.25 96 LYS A CA 1
ATOM 729 C C . LYS A 1 96 ? -12.126 1.970 -3.032 1.00 92.25 96 LYS A C 1
ATOM 731 O O . LYS A 1 96 ? -10.920 2.182 -2.914 1.00 92.25 96 LYS A O 1
ATOM 736 N N . GLU A 1 97 ? -13.060 2.798 -2.600 1.00 94.25 97 GLU A N 1
ATOM 737 C CA . GLU A 1 97 ? -12.780 4.078 -1.961 1.00 94.25 97 GLU A CA 1
ATOM 738 C C . GLU A 1 97 ? -13.484 4.134 -0.609 1.00 94.25 97 GLU A C 1
ATOM 740 O O . GLU A 1 97 ? -14.624 3.682 -0.491 1.00 94.25 97 GLU A O 1
ATOM 745 N N . ASN A 1 98 ? -12.786 4.657 0.399 1.00 93.69 98 ASN A N 1
ATOM 746 C CA . ASN A 1 98 ? -13.271 4.800 1.771 1.00 93.69 98 ASN A CA 1
ATOM 747 C C . ASN A 1 98 ? -13.852 3.499 2.351 1.00 93.69 98 ASN A C 1
ATOM 749 O O . ASN A 1 98 ? -14.904 3.500 2.994 1.00 93.69 98 ASN A O 1
ATOM 753 N N . LEU A 1 99 ? -13.179 2.370 2.111 1.00 91.62 99 LEU A N 1
ATOM 754 C CA . LEU A 1 99 ? -13.587 1.090 2.673 1.00 91.62 99 LEU A CA 1
ATOM 755 C C . LEU A 1 99 ? -13.297 1.095 4.176 1.00 91.62 99 LEU A C 1
ATOM 757 O O . LEU A 1 99 ? -12.138 1.070 4.589 1.00 91.62 99 LEU A O 1
ATOM 761 N N . ALA A 1 100 ? -14.358 1.116 4.979 1.00 91.88 100 ALA A N 1
ATOM 762 C CA . ALA A 1 100 ? -14.257 0.959 6.421 1.00 91.88 100 ALA A CA 1
ATOM 763 C C . ALA A 1 100 ? -13.925 -0.498 6.767 1.00 91.88 100 ALA A C 1
ATOM 765 O O . ALA A 1 100 ? -14.647 -1.422 6.382 1.00 91.88 100 ALA A O 1
ATOM 766 N N . LEU A 1 101 ? -12.840 -0.691 7.507 1.00 88.06 101 LEU A N 1
ATOM 767 C CA . LEU A 1 101 ? -12.412 -1.967 8.056 1.00 88.06 101 LEU A CA 1
ATOM 768 C C . LEU A 1 101 ? -12.553 -1.934 9.574 1.00 88.06 101 LEU A C 1
ATOM 770 O O . LEU A 1 101 ? -12.220 -0.940 10.222 1.00 88.06 101 LEU A O 1
ATOM 774 N N . LYS A 1 102 ? -13.010 -3.053 10.131 1.00 87.69 102 LYS A N 1
ATOM 775 C CA . LYS A 1 102 ? -12.876 -3.347 11.554 1.00 87.69 102 LYS A CA 1
ATOM 776 C C . LYS A 1 102 ? -11.609 -4.180 11.719 1.00 87.69 102 LYS A C 1
ATOM 778 O O . LYS A 1 102 ? -11.526 -5.252 11.121 1.00 87.69 102 LYS A O 1
ATOM 783 N N . GLY A 1 103 ? -10.627 -3.667 12.449 1.00 81.56 103 GLY A N 1
ATOM 784 C CA . GLY A 1 103 ? -9.414 -4.421 12.750 1.00 81.56 103 GLY A CA 1
ATOM 785 C C . GLY A 1 103 ? -9.564 -5.273 14.002 1.00 81.56 103 GLY A C 1
ATOM 786 O O . GLY A 1 103 ? -10.676 -5.479 14.498 1.00 81.56 103 GLY A O 1
ATOM 787 N N . GLN A 1 104 ? -8.440 -5.813 14.466 1.00 75.81 104 GLN A N 1
ATOM 788 C CA . GLN A 1 104 ? -8.394 -6.695 15.636 1.00 75.81 104 GLN A CA 1
ATOM 789 C C . GLN A 1 104 ? -8.098 -5.947 16.950 1.00 75.81 104 GLN A C 1
ATOM 791 O O . GLN A 1 104 ? -8.198 -6.561 18.010 1.00 75.81 104 GLN A O 1
ATOM 796 N N . GLY A 1 105 ? -7.814 -4.639 16.881 1.00 68.12 105 GLY A N 1
ATOM 797 C CA . GLY A 1 105 ? -7.197 -3.892 17.983 1.00 68.12 105 GLY A CA 1
ATOM 798 C C . GLY A 1 105 ? -5.697 -4.188 18.081 1.00 68.12 105 GLY A C 1
ATOM 799 O O . GLY A 1 105 ? -5.229 -5.148 17.463 1.00 68.12 105 GLY A O 1
ATOM 800 N N . GLU A 1 106 ? -4.957 -3.342 18.803 1.00 59.44 106 GLU A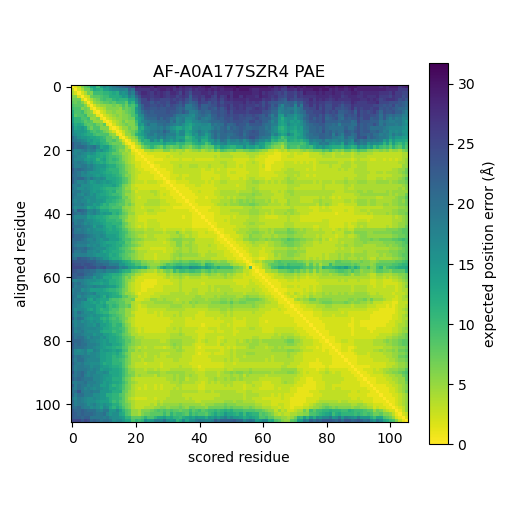 N 1
ATOM 801 C CA . GLU A 1 106 ? -3.559 -3.625 19.181 1.00 59.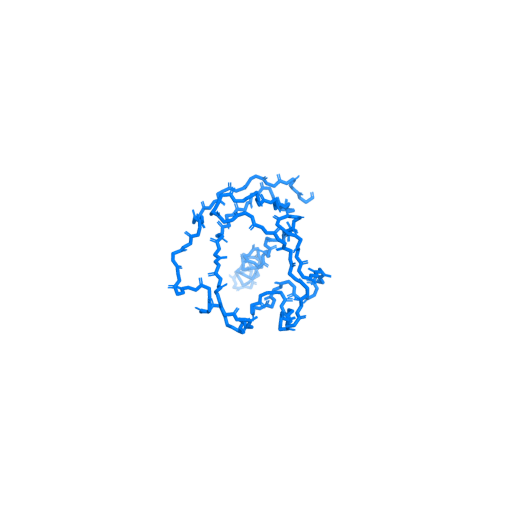44 106 GLU A CA 1
ATOM 802 C C . GLU A 1 106 ? -3.493 -4.685 20.29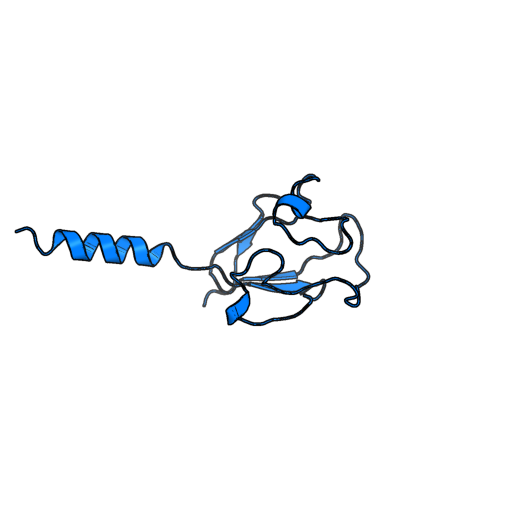2 1.00 59.44 106 GLU A C 1
ATOM 804 O O . GLU A 1 106 ? -4.346 -4.640 21.215 1.00 59.44 106 GLU A O 1
#

Foldseek 3Di:
DPPVVVVVVVVVVVVVPDDFDKAWPPPHQLDDDPVQCPPPDRSPDWQQVGDDDDADPPDGDTDMATQAQKDFDWAFDAPDNTDPHPVSRVPDDTSDGRDIDGHDYD

pLDDT: mean 82.75, std 12.98, range [51.69, 94.25]

Mean predicted aligned error: 8.19 Å

Secondary structure (DSSP, 8-state):
--SSHHHHHHHHHHGGG----EEEEETTPS---TTTTTSTTGGG---TTPPPPP--TTT---EEEESSSEEEEEE-----SS--SGGGGTSS--SEEEEEEE----

Nearest PDB structures (foldseek):
  8em6-assembly1_A-2  TM=2.053E-01  e=5.310E+00  Shigella phage Buco

Solvent-accessible surface area (backbone atoms only — not comparable to full-atom values): 6824 Å² total; per-residue (Å²): 140,73,76,66,62,61,56,57,55,53,58,62,56,59,72,72,68,71,75,81,54,65,48,51,70,30,69,67,56,99,72,87,53,85,92,28,57,88,35,80,34,76,37,62,56,83,55,63,89,54,91,78,79,92,75,53,85,92,81,43,79,72,42,71,48,37,46,32,56,61,47,75,44,70,43,61,58,55,89,59,78,61,67,76,46,70,67,50,35,61,82,45,78,57,82,39,70,74,43,76,42,77,31,77,34,121

Organism: NCBI:txid43049

Sequence (106 aa):
MQRFASIAVLLATAATLVHAHFNLDSPPSFGFDEEKEGQVPCGGYTIEGAPRSAWYYKNGPIKLESHHDTATVNIRISYADNPTSATDFTALPALKENLALKGQGE

Radius of gyration: 17.53 Å; Cα contacts (8 Å, |Δi|>4): 134; chains: 1; bounding box: 26×45×49 Å